Protein AF-A0A151AZS9-F1 (afdb_monomer_lite)

pLDDT: mean 83.38, std 15.45, range [40.28, 95.56]

Sequence (98 aa):
MRGANALYEGHRLMLPGLKDRATATCRGCRYYVLILGREENKPACLATLDLYLTGERRVPGELQARDFIWLAGKEALVKAVEKVRPERQACGFYCPRE

Structure (mmCIF, N/CA/C/O backbone):
data_AF-A0A151AZS9-F1
#
_entry.id   AF-A0A151AZS9-F1
#
loop_
_atom_site.group_PDB
_atom_site.id
_atom_site.type_symbol
_atom_site.label_atom_id
_atom_site.label_alt_id
_atom_site.label_comp_id
_atom_site.label_asym_id
_atom_site.label_entity_id
_atom_site.label_seq_id
_atom_site.pdbx_PDB_ins_code
_atom_site.Cartn_x
_atom_site.Cartn_y
_atom_site.Cartn_z
_atom_site.occupancy
_atom_site.B_iso_or_equiv
_atom_site.auth_seq_id
_atom_site.auth_comp_id
_atom_site.auth_asym_id
_atom_site.auth_atom_id
_atom_site.pdbx_PDB_model_num
ATOM 1 N N . MET A 1 1 ? 38.185 6.447 -35.233 1.00 40.28 1 MET A N 1
ATOM 2 C CA . MET A 1 1 ? 37.095 5.521 -34.855 1.00 40.28 1 MET A CA 1
ATOM 3 C C . MET A 1 1 ? 36.960 5.574 -33.342 1.00 40.28 1 MET A C 1
ATOM 5 O O . MET A 1 1 ? 37.924 5.267 -32.656 1.00 40.28 1 MET A O 1
ATOM 9 N N . ARG A 1 2 ? 35.845 6.112 -32.826 1.00 46.09 2 ARG A N 1
ATOM 10 C CA . ARG A 1 2 ? 35.616 6.263 -31.380 1.00 46.09 2 ARG A CA 1
ATOM 11 C C . ARG A 1 2 ? 35.455 4.868 -30.783 1.00 46.09 2 ARG A C 1
ATOM 13 O O . ARG A 1 2 ? 34.527 4.165 -31.165 1.00 46.09 2 ARG A O 1
ATOM 20 N N . GLY A 1 3 ? 36.384 4.475 -29.913 1.00 50.06 3 GLY A N 1
ATOM 21 C CA . GLY A 1 3 ? 36.319 3.212 -29.189 1.00 50.06 3 GLY A CA 1
ATOM 22 C C . GLY A 1 3 ? 35.011 3.145 -28.415 1.00 50.06 3 GLY A C 1
ATOM 23 O O . GLY A 1 3 ? 34.800 3.923 -27.485 1.00 50.06 3 GLY A O 1
ATOM 24 N N . ALA A 1 4 ? 34.116 2.260 -28.849 1.00 53.72 4 ALA A N 1
ATOM 25 C CA . ALA A 1 4 ? 32.943 1.895 -28.081 1.00 53.72 4 ALA A CA 1
ATOM 26 C C . ALA A 1 4 ? 33.442 1.362 -26.736 1.00 53.72 4 ALA A C 1
ATOM 28 O O . ALA A 1 4 ? 34.251 0.435 -26.675 1.00 53.72 4 ALA A O 1
ATOM 29 N N . ASN A 1 5 ? 33.043 2.035 -25.663 1.00 49.41 5 ASN A N 1
ATOM 30 C CA . ASN A 1 5 ? 33.507 1.755 -24.316 1.00 49.41 5 ASN A CA 1
ATOM 31 C C . ASN A 1 5 ? 32.804 0.472 -23.839 1.00 49.41 5 ASN A C 1
ATOM 33 O O . ASN A 1 5 ? 31.782 0.531 -23.161 1.00 49.41 5 ASN A O 1
ATOM 37 N N . ALA A 1 6 ? 33.313 -0.690 -24.262 1.00 53.62 6 ALA A N 1
ATOM 38 C CA . ALA A 1 6 ? 32.706 -2.009 -24.048 1.00 53.62 6 ALA A CA 1
ATOM 39 C C . ALA A 1 6 ? 32.463 -2.334 -22.557 1.00 53.62 6 ALA A C 1
ATOM 41 O O . ALA A 1 6 ? 31.540 -3.071 -22.214 1.00 53.62 6 ALA A O 1
ATOM 42 N N . LEU A 1 7 ? 33.229 -1.706 -21.654 1.00 50.28 7 LEU A N 1
ATOM 43 C CA . LEU A 1 7 ? 33.037 -1.772 -20.198 1.00 50.28 7 LEU A CA 1
ATOM 44 C C . LEU A 1 7 ? 31.721 -1.126 -19.718 1.00 50.28 7 LEU A C 1
ATOM 46 O O . LEU A 1 7 ? 31.212 -1.479 -18.655 1.00 50.28 7 LEU A O 1
ATOM 50 N N . TYR A 1 8 ? 31.158 -0.189 -20.486 1.00 51.00 8 TYR A N 1
ATOM 51 C CA . TYR A 1 8 ? 29.883 0.470 -20.182 1.00 51.00 8 TYR A CA 1
ATOM 52 C C . TYR A 1 8 ? 28.677 -0.325 -20.709 1.00 51.00 8 TYR A C 1
ATOM 54 O O . TYR A 1 8 ? 27.591 -0.263 -20.133 1.00 51.00 8 TYR A O 1
ATOM 62 N N . GLU A 1 9 ? 28.861 -1.097 -21.784 1.00 50.66 9 GLU A N 1
ATOM 63 C CA . GLU A 1 9 ? 27.800 -1.910 -22.395 1.00 50.66 9 GLU A CA 1
ATOM 64 C C . GLU A 1 9 ? 27.577 -3.235 -21.647 1.00 50.66 9 GLU A C 1
ATOM 66 O O . GLU A 1 9 ? 26.431 -3.659 -21.492 1.00 50.66 9 GLU A O 1
ATOM 71 N N . GLY A 1 10 ? 28.637 -3.833 -21.085 1.00 50.00 10 GLY A N 1
ATOM 72 C CA . GLY A 1 10 ? 28.568 -5.099 -20.339 1.00 50.00 10 GLY A CA 1
ATOM 73 C C . GLY A 1 10 ? 27.848 -5.038 -18.982 1.00 50.00 10 GLY A C 1
ATOM 74 O O . GLY A 1 10 ? 27.423 -6.070 -18.471 1.00 50.00 10 GLY A O 1
ATOM 75 N N . HIS A 1 11 ? 27.652 -3.848 -18.402 1.00 52.81 11 HIS A N 1
ATOM 76 C CA . HIS A 1 11 ? 27.020 -3.685 -17.082 1.00 52.81 11 HIS A CA 1
ATOM 77 C C . HIS A 1 11 ? 25.509 -3.412 -17.119 1.00 52.81 11 HIS A C 1
ATOM 79 O O . HIS A 1 11 ? 24.890 -3.207 -16.075 1.00 52.81 11 HIS A O 1
ATOM 85 N N . ARG A 1 12 ? 24.864 -3.443 -18.291 1.00 52.44 12 ARG A N 1
ATOM 86 C CA . ARG A 1 12 ? 23.397 -3.340 -18.389 1.00 52.44 12 ARG A CA 1
ATOM 87 C C . ARG A 1 12 ? 22.719 -4.701 -18.220 1.00 52.44 12 ARG A C 1
ATOM 89 O O . ARG A 1 12 ? 21.871 -5.084 -19.019 1.00 52.44 12 ARG A O 1
ATOM 96 N N . LEU A 1 13 ? 23.013 -5.397 -17.125 1.00 56.09 13 LEU A N 1
ATOM 97 C CA . LEU A 1 13 ? 22.104 -6.413 -16.586 1.00 56.09 13 LEU A CA 1
ATOM 98 C C . LEU A 1 13 ? 20.905 -5.688 -15.956 1.00 56.09 13 LEU A C 1
ATOM 100 O O . LEU A 1 13 ? 20.779 -5.560 -14.742 1.00 56.09 13 LEU A O 1
ATOM 104 N N . MET A 1 14 ? 20.031 -5.129 -16.797 1.00 56.22 14 MET A N 1
ATOM 105 C CA . MET A 1 14 ? 18.748 -4.624 -16.323 1.00 56.22 14 MET A CA 1
ATOM 106 C C . MET A 1 14 ? 17.824 -5.818 -16.130 1.00 56.22 14 MET A C 1
ATOM 108 O O . MET A 1 14 ? 17.308 -6.374 -17.097 1.00 56.22 14 MET A O 1
ATOM 112 N N . LEU A 1 15 ? 17.640 -6.213 -14.871 1.00 59.12 15 LEU A N 1
ATOM 113 C CA . LEU A 1 15 ? 16.652 -7.218 -14.498 1.00 59.12 15 LEU A CA 1
ATOM 114 C C . LEU A 1 15 ? 15.272 -6.816 -15.062 1.00 59.12 15 LEU A C 1
ATOM 116 O O . LEU A 1 15 ? 14.916 -5.631 -14.994 1.00 59.12 15 LEU A O 1
ATOM 120 N N . PRO A 1 16 ? 14.486 -7.760 -15.609 1.00 57.34 16 PRO A N 1
ATOM 121 C CA . PRO A 1 16 ? 13.106 -7.496 -16.013 1.00 57.34 16 PRO A CA 1
ATOM 122 C C . PRO A 1 16 ? 12.332 -6.836 -14.858 1.00 57.34 16 PRO A C 1
ATOM 124 O O . PRO A 1 16 ? 12.448 -7.264 -13.711 1.00 57.34 16 PRO A O 1
ATOM 127 N N . GLY A 1 17 ? 11.618 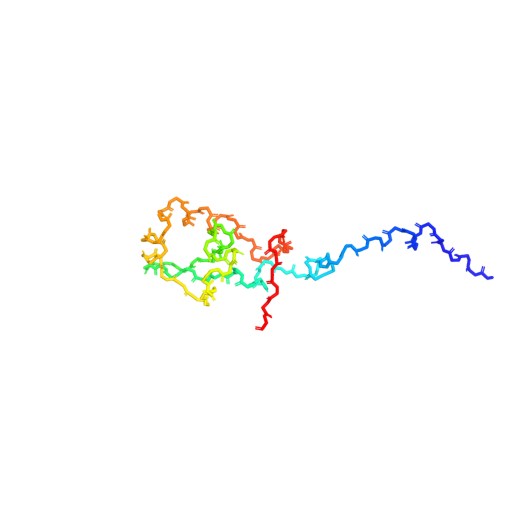-5.740 -15.130 1.00 60.78 17 GLY A N 1
ATOM 128 C CA . GLY A 1 17 ? 10.912 -4.936 -14.116 1.00 60.78 17 GLY A CA 1
ATOM 129 C C . GLY A 1 17 ? 11.766 -3.904 -13.356 1.00 60.78 17 GLY A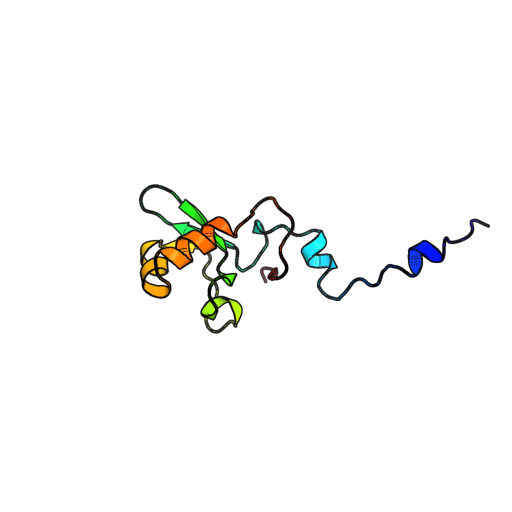 C 1
ATOM 130 O O . GLY A 1 17 ? 11.218 -3.047 -12.661 1.00 60.78 17 GLY A O 1
ATOM 131 N N . LEU A 1 18 ? 13.102 -3.909 -13.503 1.00 66.56 18 LEU A N 1
ATOM 132 C CA . LEU A 1 18 ? 13.980 -2.879 -12.923 1.00 66.56 18 LEU A CA 1
ATOM 133 C C . LEU A 1 18 ? 13.796 -1.521 -13.609 1.00 66.56 18 LEU A C 1
ATOM 135 O O . LEU A 1 18 ? 13.847 -0.492 -12.943 1.00 66.56 18 LEU A O 1
ATOM 139 N N . LYS A 1 19 ? 13.590 -1.522 -14.931 1.00 68.50 19 LYS A N 1
ATOM 140 C CA . LYS A 1 19 ? 13.377 -0.296 -15.713 1.00 68.50 19 LYS A CA 1
ATOM 141 C C . LYS A 1 19 ? 12.125 0.444 -15.261 1.00 68.50 19 LYS A C 1
ATOM 143 O O . LYS A 1 19 ? 12.203 1.639 -14.998 1.00 68.50 19 LYS A O 1
ATOM 148 N N . ASP A 1 20 ? 11.020 -0.277 -15.098 1.00 70.25 20 ASP A N 1
ATOM 149 C CA . ASP A 1 20 ? 9.723 0.325 -14.780 1.00 70.25 20 ASP A CA 1
ATOM 150 C C . ASP A 1 20 ? 9.738 0.965 -13.388 1.00 70.25 20 ASP A C 1
ATOM 152 O O . ASP A 1 20 ? 9.296 2.096 -13.212 1.00 70.25 20 ASP A O 1
ATOM 156 N N . ARG A 1 21 ? 10.358 0.307 -12.399 1.00 73.31 21 ARG A N 1
ATOM 157 C CA . ARG A 1 21 ? 10.527 0.877 -11.050 1.00 73.31 21 ARG A CA 1
ATOM 158 C C . ARG A 1 21 ? 11.625 1.943 -10.948 1.00 73.31 21 ARG A C 1
ATOM 160 O O . ARG A 1 21 ? 11.662 2.672 -9.961 1.00 73.31 21 ARG A O 1
ATOM 167 N N . ALA A 1 22 ? 12.561 2.006 -11.901 1.00 76.75 22 ALA A N 1
ATOM 168 C CA . ALA A 1 22 ? 13.656 2.981 -11.887 1.00 76.75 22 ALA A CA 1
ATOM 169 C C . ALA A 1 22 ? 13.170 4.403 -12.167 1.00 76.75 22 ALA A C 1
ATOM 171 O O . ALA A 1 22 ? 13.711 5.359 -11.617 1.00 76.75 22 ALA A O 1
ATOM 172 N N . THR A 1 23 ? 12.141 4.527 -13.000 1.00 81.81 23 THR A N 1
ATOM 173 C CA . THR A 1 23 ? 11.552 5.809 -13.395 1.00 81.81 23 THR A CA 1
ATOM 174 C C . THR A 1 23 ? 10.185 6.058 -12.759 1.00 81.81 23 THR A C 1
ATOM 176 O O . THR A 1 23 ? 9.731 7.200 -12.744 1.00 81.81 23 THR A O 1
ATOM 179 N N . ALA A 1 24 ? 9.532 5.031 -12.202 1.00 88.12 24 ALA A N 1
ATOM 180 C CA . ALA A 1 24 ? 8.262 5.182 -11.502 1.00 88.12 24 ALA A CA 1
ATOM 181 C C . ALA A 1 24 ? 8.415 5.637 -10.044 1.00 88.12 24 ALA A C 1
ATOM 183 O O . ALA A 1 24 ? 9.400 5.357 -9.353 1.00 88.12 24 ALA A O 1
ATOM 184 N N . THR A 1 25 ? 7.364 6.281 -9.543 1.00 90.75 25 THR A N 1
ATOM 185 C CA . THR A 1 25 ? 7.216 6.664 -8.136 1.00 90.75 25 THR A CA 1
ATOM 186 C C . THR A 1 25 ? 6.224 5.756 -7.417 1.00 90.75 25 THR A C 1
ATOM 188 O O . THR A 1 25 ? 5.399 5.078 -8.036 1.00 90.75 25 THR A O 1
ATOM 191 N N . CYS A 1 26 ? 6.260 5.759 -6.081 1.00 90.69 26 CYS A N 1
ATOM 192 C CA . CYS A 1 26 ? 5.293 5.007 -5.275 1.00 90.69 26 CYS A CA 1
ATOM 193 C C . CYS A 1 26 ? 3.841 5.411 -5.586 1.00 90.69 26 CYS A C 1
ATOM 195 O O . CYS A 1 26 ? 2.960 4.557 -5.575 1.00 90.69 26 CYS A O 1
ATOM 197 N N . ARG A 1 27 ? 3.596 6.682 -5.933 1.00 91.56 27 ARG A N 1
ATOM 198 C CA . ARG A 1 27 ? 2.274 7.188 -6.336 1.00 91.56 27 ARG A CA 1
ATOM 199 C C . ARG A 1 27 ? 1.714 6.501 -7.587 1.00 91.56 27 ARG A C 1
ATOM 201 O O . ARG A 1 27 ? 0.509 6.282 -7.674 1.00 91.56 27 ARG A O 1
ATOM 208 N N . GLY A 1 28 ? 2.581 6.116 -8.524 1.00 90.56 28 GLY A N 1
ATOM 209 C CA . GLY A 1 28 ? 2.206 5.379 -9.735 1.00 90.56 28 GLY A CA 1
ATOM 210 C C . GLY A 1 28 ? 1.937 3.888 -9.511 1.00 90.56 28 GLY A C 1
ATOM 211 O O . GLY A 1 28 ? 1.638 3.172 -10.461 1.00 90.56 28 GLY A O 1
ATOM 212 N N . CYS A 1 29 ? 2.068 3.394 -8.277 1.00 92.25 29 CYS A N 1
ATOM 213 C CA . CYS A 1 29 ? 1.859 1.989 -7.955 1.00 92.25 29 CYS A CA 1
ATOM 214 C C . CYS A 1 29 ? 0.364 1.652 -7.851 1.00 92.25 29 CYS A C 1
ATOM 216 O O . CYS A 1 29 ? -0.439 2.446 -7.346 1.00 92.25 29 CYS A O 1
ATOM 218 N N . ARG A 1 30 ? -0.000 0.431 -8.249 1.00 92.62 30 ARG A N 1
ATOM 219 C CA . ARG A 1 30 ? -1.317 -0.173 -8.020 1.00 92.62 30 ARG A CA 1
ATOM 220 C C . ARG A 1 30 ? -1.687 -0.187 -6.543 1.00 92.62 30 ARG A C 1
ATOM 222 O O . ARG A 1 30 ? -2.822 0.114 -6.216 1.00 92.62 30 ARG A O 1
ATOM 229 N N . TYR A 1 31 ? -0.730 -0.465 -5.656 1.00 94.25 31 TYR A N 1
ATOM 230 C CA . TYR A 1 31 ? -0.941 -0.543 -4.204 1.00 94.25 31 TYR A CA 1
ATOM 231 C C . TYR A 1 31 ? -1.019 0.811 -3.489 1.00 94.25 31 TYR A C 1
ATOM 233 O O . TYR A 1 31 ? -1.156 0.839 -2.266 1.00 94.25 31 TYR A O 1
ATOM 241 N N . TYR A 1 32 ? -0.873 1.919 -4.215 1.00 94.44 32 TYR A N 1
ATOM 242 C CA . TYR A 1 32 ? -1.013 3.256 -3.655 1.00 94.44 32 TYR A CA 1
ATOM 243 C C . TYR A 1 32 ? -2.496 3.604 -3.529 1.00 94.44 32 TYR A C 1
ATOM 245 O O . TYR A 1 32 ? -3.188 3.742 -4.537 1.00 94.44 32 TYR A O 1
ATOM 253 N N . VAL A 1 33 ? -2.986 3.749 -2.302 1.00 94.62 33 VAL A N 1
ATOM 254 C CA . VAL A 1 33 ? -4.409 3.990 -2.032 1.00 94.62 33 VAL A CA 1
ATOM 255 C C . VAL A 1 33 ? -4.558 5.151 -1.070 1.00 94.62 33 VAL A C 1
ATOM 257 O O . VAL A 1 33 ? -3.747 5.315 -0.158 1.00 94.62 33 VAL A O 1
ATOM 260 N N . LEU A 1 34 ? -5.593 5.962 -1.273 1.00 95.38 34 LEU A N 1
ATOM 261 C CA . LEU A 1 34 ? -5.953 7.004 -0.325 1.00 95.38 34 LEU A CA 1
ATOM 262 C C . LEU A 1 34 ? -6.846 6.407 0.766 1.00 95.38 34 LEU A C 1
ATOM 264 O O . LEU A 1 34 ? -7.920 5.876 0.480 1.00 95.38 34 LEU A O 1
ATOM 268 N N . ILE A 1 35 ? -6.392 6.480 2.015 1.00 95.31 35 ILE A N 1
ATOM 269 C CA . ILE A 1 35 ? -7.207 6.127 3.170 1.00 95.31 35 ILE A CA 1
ATOM 270 C C . ILE A 1 35 ? -8.024 7.343 3.576 1.00 95.31 35 ILE A C 1
ATOM 272 O O . ILE A 1 35 ? -7.461 8.380 3.930 1.00 95.31 35 ILE A O 1
ATOM 276 N N . LEU A 1 36 ? -9.345 7.193 3.536 1.00 95.56 36 LEU A N 1
ATOM 277 C CA . LEU A 1 36 ? -10.289 8.225 3.934 1.00 95.56 36 LEU A CA 1
ATOM 278 C C . LEU A 1 36 ? -10.500 8.163 5.445 1.00 95.56 36 LEU A C 1
ATOM 280 O O . LEU A 1 36 ? -11.102 7.214 5.966 1.00 95.56 36 LEU A O 1
ATOM 284 N N . GLY A 1 37 ? -9.954 9.145 6.153 1.00 91.62 37 GLY A N 1
ATOM 285 C CA . GLY A 1 37 ? -10.190 9.340 7.576 1.00 91.62 37 GLY A CA 1
ATOM 286 C C . GLY A 1 37 ? -11.368 10.276 7.827 1.00 91.62 37 GLY A C 1
ATOM 287 O O . GLY A 1 37 ? -11.986 10.806 6.908 1.00 91.62 37 GLY A O 1
ATOM 288 N N . ARG A 1 38 ? -11.693 10.476 9.106 1.00 89.38 38 ARG A N 1
ATOM 289 C CA . ARG A 1 38 ? -12.742 11.423 9.513 1.00 89.38 38 ARG A CA 1
ATOM 290 C C . ARG A 1 38 ? -12.286 12.877 9.377 1.00 89.38 38 ARG A C 1
ATOM 292 O O . ARG A 1 38 ? -13.085 13.727 9.008 1.00 89.38 38 ARG A O 1
ATOM 299 N N . GLU A 1 39 ? -11.027 13.141 9.717 1.00 90.12 39 GLU A N 1
ATOM 300 C CA . GLU A 1 39 ? -10.439 14.487 9.736 1.00 90.12 39 GLU A CA 1
ATOM 301 C C . GLU A 1 39 ? -9.456 14.704 8.587 1.00 90.12 39 GLU A C 1
ATOM 303 O O . GLU A 1 39 ? -9.385 15.791 8.023 1.00 90.12 39 GLU A O 1
ATOM 308 N N . GLU A 1 40 ? -8.709 13.664 8.219 1.00 90.88 40 GLU A N 1
ATOM 309 C CA . GLU A 1 40 ? -7.684 13.742 7.188 1.00 90.88 40 GLU A CA 1
ATOM 310 C C . GLU A 1 40 ? -7.683 12.498 6.305 1.00 90.88 40 GLU A C 1
ATOM 312 O O . GLU A 1 40 ? -7.975 11.385 6.750 1.00 90.88 40 GLU A O 1
ATOM 317 N N . ASN A 1 41 ? -7.290 12.700 5.051 1.00 94.31 41 ASN A N 1
ATOM 318 C CA . ASN A 1 41 ? -7.062 11.625 4.102 1.00 94.31 41 ASN A CA 1
ATOM 319 C C . ASN A 1 41 ? -5.559 11.410 3.968 1.00 94.31 41 ASN A C 1
ATOM 321 O O . ASN A 1 41 ? -4.818 12.351 3.676 1.00 94.31 41 ASN A O 1
ATOM 325 N N . LYS A 1 42 ? -5.106 10.172 4.164 1.00 94.25 42 LYS A N 1
ATOM 326 C CA . LYS A 1 42 ? -3.681 9.832 4.122 1.00 94.25 42 LYS A CA 1
ATOM 327 C C . LYS A 1 42 ? -3.406 8.746 3.093 1.00 94.25 42 LYS A C 1
ATOM 329 O O . LYS A 1 42 ? -4.142 7.763 3.041 1.00 94.25 42 LYS A O 1
ATOM 334 N N . PRO A 1 43 ? -2.353 8.878 2.272 1.00 94.69 43 PRO A N 1
ATOM 335 C CA . PRO A 1 43 ? -1.950 7.794 1.395 1.00 94.69 43 PRO A CA 1
ATOM 336 C C . PRO A 1 43 ? -1.432 6.615 2.222 1.00 94.69 43 PRO A C 1
ATOM 338 O O . PRO A 1 43 ? -0.808 6.797 3.268 1.00 94.69 43 PRO A O 1
ATOM 341 N N . ALA A 1 44 ? -1.653 5.405 1.725 1.00 94.94 44 ALA A N 1
ATOM 342 C CA . ALA A 1 44 ? -1.152 4.176 2.313 1.00 94.94 44 ALA A CA 1
ATOM 343 C C . ALA A 1 44 ? -0.738 3.179 1.226 1.00 94.94 44 ALA A C 1
ATOM 345 O O . ALA A 1 44 ? -1.196 3.233 0.082 1.00 94.94 44 ALA A O 1
ATOM 346 N N . CYS A 1 45 ? 0.148 2.256 1.595 1.00 95.06 45 CYS A N 1
ATOM 347 C CA . CYS A 1 45 ? 0.586 1.166 0.735 1.00 95.06 45 CYS A CA 1
ATOM 348 C C . CYS A 1 45 ? -0.141 -0.129 1.113 1.00 95.06 45 CYS A C 1
ATOM 350 O O . CYS A 1 45 ? 0.157 -0.713 2.149 1.00 95.06 45 CYS A O 1
ATOM 352 N N . LEU A 1 46 ? -1.042 -0.619 0.257 1.00 94.31 46 LEU A N 1
ATOM 353 C CA . LEU A 1 46 ? -1.791 -1.856 0.526 1.00 94.31 46 LEU A CA 1
ATOM 354 C C . LEU A 1 46 ? -0.965 -3.138 0.362 1.00 94.31 46 LEU A C 1
ATOM 356 O O . LEU A 1 46 ? -1.377 -4.185 0.846 1.00 94.31 46 LEU A O 1
ATOM 360 N N . ALA A 1 47 ? 0.244 -3.056 -0.199 1.00 92.88 47 ALA A N 1
ATOM 361 C CA . ALA A 1 47 ? 1.205 -4.162 -0.211 1.00 92.88 47 ALA A CA 1
ATOM 362 C C . ALA A 1 47 ? 1.796 -4.474 1.182 1.00 92.88 47 ALA A C 1
ATOM 364 O O . ALA A 1 47 ? 2.777 -5.205 1.286 1.00 92.88 47 ALA A O 1
ATOM 365 N N . THR A 1 48 ? 1.312 -3.845 2.259 1.00 91.31 48 THR A N 1
ATOM 366 C CA . THR A 1 48 ? 1.548 -4.315 3.636 1.00 91.31 48 THR A CA 1
ATOM 367 C C . THR A 1 48 ? 0.576 -5.407 4.063 1.00 91.31 48 THR A C 1
ATOM 369 O O . THR A 1 48 ? 0.776 -5.979 5.127 1.00 91.31 48 THR A O 1
ATOM 372 N N . LEU A 1 49 ? -0.485 -5.649 3.291 1.00 91.88 49 LEU A N 1
ATOM 373 C CA . LEU A 1 49 ? -1.491 -6.660 3.577 1.00 91.88 49 LEU A CA 1
ATOM 374 C C . LEU A 1 49 ? -1.412 -7.761 2.524 1.00 91.88 49 LEU A C 1
ATOM 376 O O . LEU A 1 49 ? -1.533 -7.488 1.326 1.00 91.88 49 LEU A O 1
ATOM 380 N N . ASP A 1 50 ? -1.268 -9.001 2.983 1.00 89.69 50 ASP A N 1
ATOM 381 C CA . ASP A 1 50 ? -1.069 -10.149 2.098 1.00 89.69 50 ASP A CA 1
ATOM 382 C C . ASP A 1 50 ? -2.236 -10.336 1.128 1.00 89.69 50 ASP A C 1
ATOM 384 O O . ASP A 1 50 ? -2.006 -10.520 -0.058 1.00 89.69 50 ASP A O 1
ATOM 388 N N . LEU A 1 51 ? -3.475 -10.137 1.583 1.00 91.50 51 LEU A N 1
ATOM 389 C CA . LEU A 1 51 ? -4.688 -10.233 0.758 1.00 91.50 51 LEU A CA 1
ATOM 390 C C . LEU A 1 51 ? -4.695 -9.326 -0.489 1.00 91.50 51 LEU A C 1
ATOM 392 O O . LEU A 1 51 ? -5.334 -9.647 -1.490 1.00 91.50 51 LEU A O 1
ATOM 396 N N . TYR A 1 52 ? -3.990 -8.191 -0.457 1.00 91.31 52 TYR A N 1
ATOM 397 C CA . TYR A 1 52 ? -3.806 -7.353 -1.645 1.00 91.31 52 TYR A CA 1
ATOM 398 C C . TYR A 1 52 ? -2.529 -7.721 -2.401 1.00 91.31 52 TYR A C 1
ATOM 400 O O . TYR A 1 52 ? -2.513 -7.667 -3.630 1.00 91.31 52 TYR A O 1
ATOM 408 N N . LEU A 1 53 ? -1.463 -8.090 -1.687 1.00 89.25 53 LEU A N 1
ATOM 409 C CA . LEU A 1 53 ? -0.177 -8.446 -2.280 1.00 89.25 53 LEU A CA 1
ATOM 410 C C . LEU A 1 53 ? -0.260 -9.719 -3.137 1.00 89.25 53 LEU A C 1
ATOM 412 O O . LEU A 1 53 ? 0.275 -9.733 -4.241 1.00 89.25 53 LEU A O 1
ATOM 416 N N . THR A 1 54 ? -0.959 -10.750 -2.662 1.00 89.88 54 THR A N 1
ATOM 417 C CA . THR A 1 54 ? -1.177 -12.023 -3.373 1.00 89.88 54 THR A CA 1
ATOM 418 C C . THR A 1 54 ? -2.188 -11.902 -4.511 1.00 89.88 54 THR A C 1
ATOM 420 O O . THR A 1 54 ? -2.294 -12.803 -5.338 1.00 89.88 54 THR A O 1
ATOM 423 N N . GLY A 1 55 ? -2.932 -10.793 -4.567 1.00 86.25 55 GLY A N 1
ATOM 424 C CA . GLY A 1 55 ? -3.994 -10.583 -5.546 1.00 86.25 55 GLY A CA 1
ATOM 425 C C . GLY A 1 55 ? -5.307 -11.294 -5.216 1.00 86.25 55 GLY A C 1
ATOM 426 O O . GLY A 1 55 ? -6.206 -11.278 -6.053 1.00 86.25 55 GLY A O 1
ATOM 427 N N . GLU A 1 56 ? -5.454 -11.861 -4.012 1.00 89.75 56 GLU A N 1
ATOM 428 C CA . GLU A 1 56 ? -6.715 -12.453 -3.534 1.00 89.75 56 GLU A CA 1
ATOM 429 C C . GLU A 1 56 ? -7.868 -11.439 -3.583 1.00 89.75 56 GLU A C 1
ATOM 431 O O . GLU A 1 56 ? -8.999 -11.770 -3.944 1.00 89.75 56 GLU A O 1
ATOM 436 N N . ARG A 1 57 ? -7.569 -10.167 -3.293 1.00 89.25 57 ARG A N 1
ATOM 437 C CA . ARG A 1 57 ? -8.509 -9.057 -3.423 1.00 89.25 57 ARG A CA 1
ATOM 438 C C . ARG A 1 57 ? -7.977 -7.975 -4.355 1.00 89.25 57 ARG A C 1
ATOM 440 O O . ARG A 1 57 ? -6.813 -7.576 -4.305 1.00 89.25 57 ARG A O 1
ATOM 447 N N . ARG A 1 58 ? -8.871 -7.417 -5.178 1.00 89.38 58 ARG A N 1
ATOM 448 C CA . ARG A 1 58 ? -8.558 -6.237 -5.991 1.00 89.38 58 ARG A CA 1
ATOM 449 C C . ARG A 1 58 ? -8.259 -5.041 -5.086 1.00 89.38 58 ARG A C 1
ATOM 451 O O . ARG A 1 58 ? -8.992 -4.769 -4.139 1.00 89.38 58 ARG A O 1
ATOM 458 N N . VAL A 1 59 ? -7.205 -4.308 -5.431 1.00 90.81 59 VAL A N 1
ATOM 459 C CA . VAL A 1 59 ? -6.821 -3.074 -4.746 1.00 90.81 59 VAL A CA 1
ATOM 460 C C . VAL A 1 59 ? -7.853 -1.981 -5.065 1.00 90.81 59 VAL A C 1
ATOM 462 O O . VAL A 1 59 ? -8.038 -1.673 -6.247 1.00 90.81 59 VAL A O 1
ATOM 465 N N . PRO A 1 60 ? -8.550 -1.417 -4.064 1.00 91.25 60 PRO A N 1
ATOM 466 C CA . PRO A 1 60 ? -9.485 -0.320 -4.285 1.00 91.25 60 PRO A CA 1
ATOM 467 C C . PRO A 1 60 ? -8.735 0.992 -4.560 1.00 91.25 60 PRO A C 1
ATOM 469 O O . PRO A 1 60 ? -7.593 1.155 -4.140 1.00 91.25 60 PRO A O 1
ATOM 472 N N . GLY A 1 61 ? -9.368 1.946 -5.249 1.00 86.56 61 GLY A N 1
ATOM 473 C CA . GLY A 1 61 ? -8.778 3.279 -5.456 1.00 86.56 61 GLY A CA 1
ATOM 474 C C . GLY A 1 61 ? -8.707 4.109 -4.167 1.00 86.56 61 GLY A C 1
ATOM 475 O O . GLY A 1 61 ? -7.751 4.856 -3.956 1.00 86.56 61 GLY A O 1
ATOM 476 N N . GLU A 1 62 ? -9.691 3.917 -3.288 1.00 93.31 62 GLU A N 1
ATOM 477 C CA . GLU A 1 62 ? -9.852 4.590 -1.999 1.00 93.31 62 GLU A CA 1
ATOM 478 C C . GLU A 1 62 ? -10.393 3.586 -0.973 1.00 93.31 62 GLU A C 1
ATOM 480 O O . GLU A 1 62 ? -11.109 2.649 -1.336 1.00 93.31 62 GLU A O 1
ATOM 485 N N . LEU A 1 63 ? -10.058 3.753 0.306 1.00 93.75 63 LEU A N 1
ATOM 486 C CA . LEU A 1 63 ? -10.503 2.847 1.368 1.00 93.75 63 LEU A CA 1
ATOM 487 C C . LEU A 1 63 ? -10.781 3.628 2.652 1.00 93.75 63 LEU A C 1
ATOM 489 O O . LEU A 1 63 ? -9.977 4.466 3.049 1.00 93.75 63 LEU A O 1
ATOM 493 N N . GLN A 1 64 ? -11.893 3.361 3.338 1.00 95.00 64 GLN A N 1
ATOM 494 C CA . GLN A 1 64 ? -12.158 4.046 4.604 1.00 95.00 64 GLN A CA 1
ATOM 495 C C . GLN A 1 64 ? -11.238 3.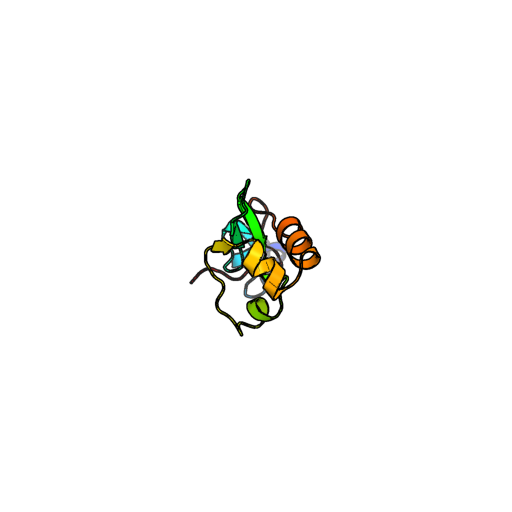520 5.706 1.00 95.00 64 GLN A C 1
ATOM 497 O O . GLN A 1 64 ? -11.020 2.312 5.826 1.00 95.00 64 GLN A O 1
ATOM 502 N N . ALA A 1 65 ? -10.754 4.415 6.570 1.00 93.50 65 ALA A N 1
ATOM 503 C CA . ALA A 1 65 ? -9.902 4.046 7.698 1.00 93.50 65 ALA A CA 1
ATOM 504 C C . ALA A 1 65 ? -10.571 3.001 8.606 1.00 93.50 65 ALA A C 1
ATOM 506 O O . ALA A 1 65 ? -9.913 2.067 9.056 1.00 93.50 65 ALA A O 1
ATOM 507 N N . ARG A 1 66 ? -11.890 3.116 8.829 1.00 94.00 66 ARG A N 1
ATOM 508 C CA . ARG A 1 66 ? -12.658 2.148 9.628 1.00 94.00 66 ARG A CA 1
ATOM 509 C C . ARG A 1 66 ? -12.636 0.745 9.010 1.00 94.00 66 ARG A C 1
ATOM 511 O O . ARG A 1 66 ? -12.438 -0.225 9.732 1.00 94.00 66 ARG A O 1
ATOM 518 N N . ASP A 1 67 ? -12.781 0.656 7.687 1.00 92.62 67 ASP A N 1
ATOM 519 C CA . ASP A 1 67 ? -12.844 -0.616 6.968 1.00 92.62 67 ASP A CA 1
ATOM 520 C C . ASP A 1 67 ? -11.454 -1.257 6.958 1.00 92.62 67 ASP A C 1
ATOM 522 O O . ASP A 1 67 ? -11.318 -2.455 7.188 1.00 92.62 67 ASP A O 1
ATOM 526 N N . PHE A 1 68 ? -10.403 -0.445 6.787 1.00 93.75 68 PHE A N 1
ATOM 527 C CA . PHE A 1 68 ? -9.020 -0.896 6.931 1.00 93.75 68 PHE A CA 1
ATOM 528 C C . PHE A 1 68 ? -8.765 -1.466 8.332 1.00 93.75 68 PHE A C 1
ATOM 530 O O . PHE A 1 68 ? -8.239 -2.571 8.460 1.00 93.75 68 PHE A O 1
ATOM 537 N N . ILE A 1 69 ? -9.126 -0.724 9.386 1.00 93.25 69 ILE A N 1
ATOM 538 C CA . ILE A 1 69 ? -8.912 -1.148 10.777 1.00 93.25 69 ILE A CA 1
ATOM 539 C C . ILE A 1 69 ? -9.681 -2.436 11.069 1.00 93.25 69 ILE A C 1
ATOM 541 O O . ILE A 1 69 ? -9.150 -3.311 11.744 1.00 93.25 69 ILE A O 1
ATOM 545 N N . TRP A 1 70 ? -10.898 -2.574 10.548 1.00 93.69 70 TRP A N 1
ATOM 546 C CA . TRP A 1 70 ? -11.681 -3.795 10.707 1.00 93.69 70 TRP A CA 1
ATOM 547 C C . TRP A 1 70 ? -11.044 -4.996 9.990 1.00 93.69 70 TRP A C 1
ATOM 549 O O . TRP A 1 70 ? -11.048 -6.099 10.524 1.00 93.69 70 TRP A O 1
ATOM 559 N N . LEU A 1 71 ? -10.445 -4.777 8.815 1.00 90.50 71 LEU A N 1
ATOM 560 C CA . LEU A 1 71 ? -9.794 -5.823 8.020 1.00 90.50 71 LEU A CA 1
ATOM 561 C C . LEU A 1 71 ? -8.436 -6.275 8.576 1.00 90.50 71 LEU A C 1
ATOM 563 O O . LEU A 1 71 ? -8.121 -7.457 8.514 1.00 90.50 71 LEU A O 1
ATOM 567 N N . ALA A 1 72 ? -7.608 -5.341 9.046 1.00 90.44 72 ALA A N 1
ATOM 568 C CA . ALA A 1 72 ? -6.192 -5.603 9.328 1.00 90.44 72 ALA A CA 1
ATOM 569 C C . ALA A 1 72 ? -5.696 -5.063 10.678 1.00 90.44 72 ALA A C 1
ATOM 571 O O . ALA A 1 72 ? -4.545 -5.284 11.056 1.00 90.44 72 ALA A O 1
ATOM 572 N N . GLY A 1 73 ? -6.539 -4.339 11.409 1.00 93.62 73 GLY A N 1
ATOM 573 C CA . GLY A 1 73 ? -6.182 -3.708 12.671 1.00 93.62 73 GLY A CA 1
ATOM 574 C C . GLY A 1 73 ? -5.507 -2.342 12.524 1.00 93.62 73 GLY A C 1
ATOM 575 O O . GLY A 1 73 ? -5.032 -1.924 11.464 1.00 93.62 73 GLY A O 1
ATOM 576 N N . LYS A 1 74 ? -5.459 -1.619 13.648 1.00 93.25 74 LYS A N 1
ATOM 577 C CA . LYS A 1 74 ? -4.896 -0.263 13.731 1.00 93.25 74 LYS A CA 1
ATOM 578 C C . LYS A 1 74 ? -3.389 -0.233 13.462 1.00 93.25 74 LYS A C 1
ATOM 580 O O . LYS A 1 74 ? -2.909 0.679 12.798 1.00 93.25 74 LYS A O 1
ATOM 585 N N . GLU A 1 75 ? -2.642 -1.219 13.950 1.00 93.69 75 GLU A N 1
ATOM 586 C CA . GLU A 1 75 ? -1.186 -1.274 13.756 1.00 93.69 75 GLU A CA 1
ATOM 587 C C . GLU A 1 75 ? -0.805 -1.435 12.283 1.00 93.69 75 GLU A C 1
ATOM 589 O O . GLU A 1 75 ? 0.137 -0.803 11.804 1.00 93.69 75 GLU A O 1
ATOM 594 N N . ALA A 1 76 ? -1.566 -2.244 11.544 1.00 93.81 76 ALA A N 1
ATOM 595 C CA . ALA A 1 76 ? -1.358 -2.420 10.116 1.00 93.81 76 ALA A CA 1
ATOM 596 C C . ALA A 1 76 ? -1.633 -1.124 9.343 1.00 93.81 76 ALA A C 1
ATOM 598 O O . ALA A 1 76 ? -0.906 -0.819 8.399 1.00 93.81 76 ALA A O 1
ATOM 599 N N . LEU A 1 77 ? -2.627 -0.333 9.769 1.00 93.25 77 LEU A N 1
ATOM 600 C CA . LEU A 1 77 ? -2.912 0.972 9.169 1.00 93.25 77 LEU A CA 1
ATOM 601 C C . LEU A 1 77 ? -1.726 1.927 9.334 1.00 93.25 77 LEU A C 1
ATOM 603 O O . LEU A 1 77 ? -1.304 2.549 8.361 1.00 93.25 77 LEU A O 1
ATOM 607 N N . VAL A 1 78 ? -1.159 2.007 10.541 1.00 93.75 78 VAL A N 1
ATOM 608 C CA . VAL A 1 78 ? 0.020 2.846 10.809 1.00 93.75 78 VAL A CA 1
ATOM 609 C C . VAL A 1 78 ? 1.183 2.425 9.911 1.00 93.75 78 VAL A C 1
ATOM 611 O O . VAL A 1 78 ? 1.715 3.257 9.180 1.00 93.75 78 VAL A O 1
ATOM 614 N N . LYS A 1 79 ? 1.498 1.125 9.851 1.00 94.56 79 LYS A N 1
ATOM 615 C CA . LYS A 1 79 ? 2.556 0.594 8.972 1.00 94.56 79 LYS A CA 1
ATOM 616 C C . LYS A 1 79 ? 2.306 0.907 7.493 1.00 94.56 79 LYS A C 1
ATOM 618 O O . LYS A 1 79 ? 3.243 1.228 6.764 1.00 94.56 79 LYS A O 1
ATOM 623 N N . ALA A 1 80 ? 1.059 0.816 7.033 1.00 94.00 80 ALA A N 1
ATOM 624 C CA . ALA A 1 80 ? 0.695 1.084 5.643 1.00 94.00 80 ALA A CA 1
ATOM 625 C C . ALA A 1 80 ? 0.894 2.558 5.265 1.00 94.00 80 ALA A C 1
ATOM 627 O O . ALA A 1 80 ? 1.418 2.851 4.185 1.00 94.00 80 ALA A O 1
ATOM 628 N N . VAL A 1 81 ? 0.518 3.474 6.161 1.00 93.75 81 VAL A N 1
ATOM 629 C CA . VAL A 1 81 ? 0.734 4.920 6.009 1.00 93.75 81 VAL A CA 1
ATOM 630 C C . VAL A 1 81 ? 2.223 5.261 6.107 1.00 93.75 81 VAL A C 1
ATOM 632 O O . VAL A 1 81 ? 2.734 6.053 5.322 1.00 93.75 81 VAL A O 1
ATOM 635 N N . GLU A 1 82 ? 2.969 4.629 7.010 1.00 93.50 82 GLU A N 1
ATOM 636 C CA . GLU A 1 82 ? 4.404 4.875 7.168 1.00 93.50 82 GLU A CA 1
ATOM 637 C C . GLU A 1 82 ? 5.253 4.306 6.030 1.00 93.50 82 GLU A C 1
ATOM 639 O O . GLU A 1 82 ? 6.302 4.873 5.723 1.00 93.50 82 GLU A O 1
ATOM 644 N N . LYS A 1 83 ? 4.831 3.212 5.386 1.00 92.62 83 LYS A N 1
ATOM 645 C CA . LYS A 1 83 ? 5.555 2.603 4.257 1.00 92.62 83 LYS A CA 1
ATOM 646 C C . LYS A 1 83 ? 5.482 3.458 2.994 1.00 92.62 83 LYS A C 1
ATOM 648 O O . LYS A 1 83 ? 6.405 3.420 2.179 1.00 92.62 83 LYS A O 1
ATOM 653 N N . VAL A 1 84 ? 4.396 4.208 2.796 1.00 92.38 84 VAL A N 1
ATOM 654 C CA . VAL A 1 84 ? 4.196 4.958 1.553 1.00 92.38 84 VAL A CA 1
ATOM 655 C C . VAL A 1 84 ? 5.181 6.126 1.450 1.00 92.38 84 VAL A C 1
ATOM 657 O O . VAL A 1 84 ? 5.462 6.847 2.412 1.00 92.38 84 VAL A O 1
ATOM 660 N N . ARG A 1 85 ? 5.739 6.319 0.256 1.00 92.19 85 ARG A N 1
ATOM 661 C CA . ARG A 1 85 ? 6.658 7.422 -0.056 1.00 92.19 85 ARG A CA 1
ATOM 662 C C . ARG A 1 85 ? 6.283 7.997 -1.427 1.00 92.19 85 ARG A C 1
ATOM 664 O O . ARG A 1 85 ? 6.925 7.629 -2.405 1.00 92.19 85 ARG A O 1
ATOM 671 N N . PRO A 1 86 ? 5.232 8.838 -1.519 1.00 88.19 86 PRO A N 1
ATOM 672 C CA . PRO A 1 86 ? 4.582 9.191 -2.787 1.00 88.19 86 PRO A CA 1
ATOM 673 C C . PRO A 1 86 ? 5.550 9.732 -3.844 1.00 88.19 86 PRO A C 1
ATOM 675 O O . PRO A 1 86 ? 5.525 9.273 -4.981 1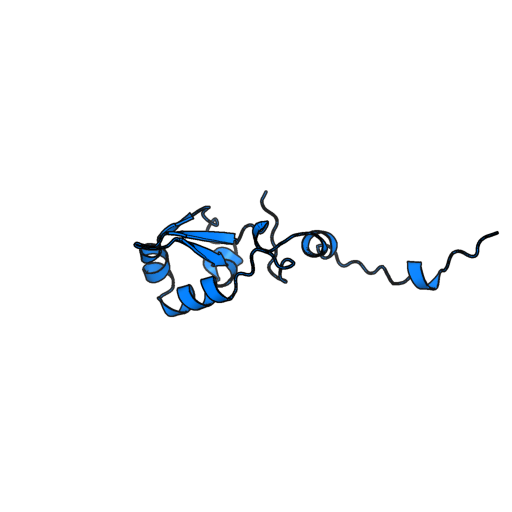.00 88.19 86 PRO A O 1
ATOM 678 N N . GLU A 1 87 ? 6.443 10.628 -3.420 1.00 88.56 87 GLU A N 1
ATOM 679 C CA . GLU A 1 87 ? 7.404 11.336 -4.276 1.00 88.56 87 GLU A CA 1
ATOM 680 C C . GLU A 1 87 ? 8.754 10.612 -4.416 1.00 88.56 87 GLU A C 1
ATOM 682 O O . GLU A 1 87 ? 9.654 11.097 -5.096 1.00 88.56 87 GLU A O 1
ATOM 687 N N . ARG A 1 88 ? 8.940 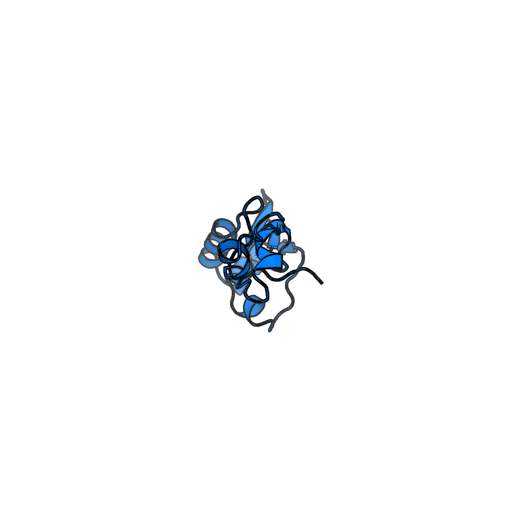9.458 -3.758 1.00 88.62 88 ARG A N 1
ATOM 688 C CA . ARG A 1 88 ? 10.170 8.668 -3.903 1.00 88.62 88 ARG A CA 1
ATOM 689 C C . ARG A 1 88 ? 10.010 7.618 -4.994 1.00 88.62 88 ARG A C 1
ATOM 691 O O . ARG A 1 88 ? 8.898 7.185 -5.314 1.00 88.62 88 ARG A O 1
ATOM 698 N N . GLN A 1 89 ? 11.157 7.180 -5.506 1.00 87.81 89 GLN A N 1
ATOM 699 C CA . GLN A 1 89 ? 11.262 6.043 -6.409 1.00 87.81 89 GLN A CA 1
ATOM 700 C C . GLN A 1 89 ? 10.489 4.836 -5.861 1.00 87.81 89 GLN A C 1
ATOM 702 O O . GLN A 1 89 ? 10.468 4.579 -4.651 1.00 87.81 89 GLN A O 1
ATOM 707 N N . ALA A 1 90 ? 9.828 4.117 -6.763 1.00 87.75 90 ALA A N 1
ATOM 708 C CA . ALA A 1 90 ? 9.015 2.971 -6.418 1.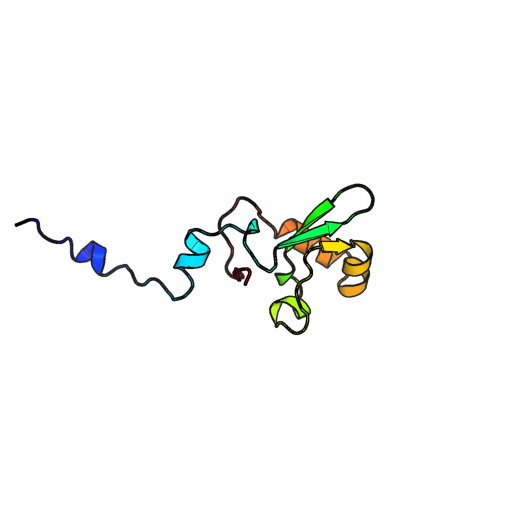00 87.75 90 ALA A CA 1
ATOM 709 C C . ALA A 1 90 ? 9.831 1.865 -5.720 1.00 87.75 90 ALA A C 1
ATOM 711 O O . ALA A 1 90 ? 10.995 1.614 -6.035 1.00 87.75 90 ALA A O 1
ATOM 712 N N . CYS A 1 91 ? 9.213 1.203 -4.740 1.00 89.38 91 CYS A N 1
ATOM 713 C CA . CYS A 1 91 ? 9.872 0.162 -3.955 1.00 89.38 91 CYS A CA 1
ATOM 714 C C . CYS A 1 91 ? 9.876 -1.197 -4.679 1.00 89.38 91 CYS A C 1
ATOM 716 O O . CYS A 1 91 ? 9.338 -1.346 -5.774 1.00 89.38 91 CYS A O 1
ATOM 718 N N . GLY A 1 92 ? 10.446 -2.225 -4.040 1.00 86.19 92 GLY A N 1
ATOM 719 C CA . GLY A 1 92 ? 10.495 -3.586 -4.593 1.00 86.19 92 GLY A CA 1
ATOM 720 C C . GLY A 1 92 ? 9.126 -4.232 -4.855 1.00 86.19 92 GLY A C 1
ATOM 721 O O . GLY A 1 92 ? 9.056 -5.167 -5.640 1.00 86.19 92 GLY A O 1
ATOM 722 N N . PHE A 1 93 ? 8.053 -3.707 -4.256 1.00 88.44 93 PHE A N 1
ATOM 723 C CA . PHE A 1 93 ? 6.668 -4.148 -4.474 1.00 88.44 93 PHE A CA 1
ATOM 724 C C . PHE A 1 93 ? 5.939 -3.328 -5.545 1.00 88.44 93 PHE A C 1
ATOM 726 O O . PHE A 1 93 ? 4.710 -3.315 -5.585 1.00 88.44 93 PHE A O 1
ATOM 733 N N . TYR A 1 94 ? 6.668 -2.560 -6.355 1.00 89.56 94 TYR A N 1
ATOM 734 C CA . TYR A 1 94 ? 6.053 -1.778 -7.414 1.00 89.56 94 TYR A CA 1
ATOM 735 C C . TYR A 1 94 ? 5.294 -2.681 -8.384 1.00 89.56 94 TYR A C 1
ATOM 737 O O . TYR A 1 94 ? 5.854 -3.617 -8.948 1.00 89.56 94 TYR A O 1
ATOM 745 N N . CYS A 1 95 ? 4.025 -2.351 -8.589 1.00 88.50 95 CYS A N 1
ATOM 746 C CA . CYS A 1 95 ? 3.178 -2.946 -9.602 1.00 88.50 95 CYS A CA 1
ATOM 747 C C . CYS A 1 95 ? 2.541 -1.787 -10.381 1.00 88.50 95 CYS A C 1
ATOM 749 O O . CYS A 1 95 ? 1.928 -0.922 -9.741 1.00 88.50 95 CYS A O 1
ATOM 751 N N . PRO A 1 96 ? 2.723 -1.703 -11.710 1.00 87.25 96 PRO A N 1
ATOM 752 C CA . PRO A 1 96 ? 2.110 -0.651 -12.512 1.00 87.25 96 PRO A CA 1
ATOM 753 C C . PRO A 1 96 ? 0.578 -0.730 -12.437 1.00 87.25 96 PRO A C 1
ATOM 755 O O . PRO A 1 96 ? 0.002 -1.795 -12.207 1.00 87.25 96 PRO A O 1
ATOM 758 N N . ARG A 1 97 ? -0.089 0.419 -12.586 1.00 82.62 97 ARG A N 1
ATOM 759 C CA . ARG A 1 97 ? -1.543 0.456 -12.779 1.00 82.62 97 ARG A CA 1
ATOM 760 C C . ARG A 1 97 ? -1.826 0.071 -14.228 1.00 82.62 97 ARG A C 1
ATOM 762 O O . ARG A 1 97 ? -1.334 0.750 -15.123 1.00 82.62 97 ARG A O 1
ATOM 769 N N . GLU A 1 98 ? -2.553 -1.023 -14.417 1.00 66.81 98 GLU A N 1
ATOM 770 C CA . GLU A 1 98 ? -3.136 -1.414 -15.707 1.00 66.81 98 GLU A CA 1
ATOM 771 C C . GLU A 1 98 ? -4.378 -0.573 -16.016 1.00 66.81 98 GLU A C 1
ATOM 773 O O . GLU A 1 98 ? -5.134 -0.273 -15.056 1.00 66.81 98 GLU A O 1
#

Organism: NCBI:txid1122241

Secondary structure (DSSP, 8-state):
-----HHHHTT----TTHHHHHH-BGGGBTTEEEEE-SS-EEEEEGGGSHHHHSSSSPPPSEEEHHHHHHHH-HHHHHHHHHH--TTSBP-TT--B--

Radius of gyration: 17.89 Å; chains: 1; bounding box: 50×27×49 Å

Foldseek 3Di:
DPPPPVVVVVPPPCDVVNVVLVPDFLQQAQQWEWEDEPVDIATFGNCLPVCVLVPVDRRDNYHYPVVVCVVPRPVSRVVRRVPHDGPDGHDPSGDGDD